Protein AF-A0A944VXD7-F1 (afdb_monomer)

Nearest PDB structures (foldseek):
  2ro4-assembly1_B  TM=8.198E-01  e=3.689E-02  Bacillus subtilis
  1yfb-assembly1_A  TM=8.178E-01  e=3.689E-02  Bacillus subtilis
  5itm-assembly2_A  TM=8.046E-01  e=4.221E-02  Saccharolobus solfataricus
  1z0r-assembly1_B  TM=8.390E-01  e=7.231E-02  Bacillus subtilis
  5itm-assembly1_B  TM=7.898E-01  e=7.231E-02  Saccharolobus solfataricus

Mean predicted aligned error: 5.16 Å

Structure (mmCIF, N/CA/C/O backbone):
data_AF-A0A944VXD7-F1
#
_entry.id   AF-A0A944VXD7-F1
#
loop_
_atom_site.group_PDB
_atom_site.id
_atom_site.type_symbol
_atom_site.label_atom_id
_atom_site.label_alt_id
_atom_site.label_comp_id
_atom_site.label_asym_id
_atom_site.label_entity_id
_atom_site.label_seq_id
_atom_site.pdbx_PDB_ins_code
_atom_site.Cartn_x
_atom_site.Cartn_y
_atom_site.Cartn_z
_atom_site.occupancy
_atom_site.B_iso_or_equiv
_atom_site.auth_seq_id
_atom_site.auth_comp_id
_atom_site.auth_asym_id
_atom_site.auth_atom_id
_atom_site.pdbx_PDB_model_num
ATOM 1 N N . MET A 1 1 ? -15.219 8.692 -3.146 1.00 60.72 1 MET A N 1
ATOM 2 C CA . MET A 1 1 ? -13.802 8.710 -3.564 1.00 60.72 1 MET A CA 1
ATOM 3 C C . MET A 1 1 ? -12.953 8.993 -2.336 1.00 60.72 1 MET A C 1
ATOM 5 O O . MET A 1 1 ? -13.190 10.004 -1.692 1.00 60.72 1 MET A O 1
ATOM 9 N N . GLU A 1 2 ? -12.030 8.102 -1.974 1.00 72.00 2 GLU A N 1
ATOM 10 C CA . GLU A 1 2 ? -10.993 8.403 -0.976 1.00 72.00 2 GLU A CA 1
ATOM 11 C C . GLU A 1 2 ? -9.673 8.561 -1.732 1.00 72.00 2 GLU A C 1
ATOM 13 O O . GLU A 1 2 ? -9.164 7.595 -2.294 1.00 72.00 2 GLU A O 1
ATOM 18 N N . SER A 1 3 ? -9.172 9.795 -1.820 1.00 84.19 3 SER A N 1
ATOM 19 C CA . SER A 1 3 ? -7.874 10.087 -2.430 1.00 84.19 3 SER A CA 1
ATOM 20 C C . SER A 1 3 ? -6.792 9.957 -1.366 1.00 84.19 3 SER A C 1
ATOM 22 O O . SER A 1 3 ? -6.905 10.529 -0.280 1.00 84.19 3 SER A O 1
ATOM 24 N N . VAL A 1 4 ? -5.758 9.182 -1.667 1.00 90.38 4 VAL A N 1
ATOM 25 C CA . VAL A 1 4 ? -4.629 8.925 -0.774 1.00 90.38 4 VAL A CA 1
ATOM 26 C C . VAL A 1 4 ? -3.350 9.417 -1.431 1.00 90.38 4 VAL A C 1
ATOM 28 O O . VAL A 1 4 ? -3.173 9.306 -2.642 1.00 90.38 4 VAL A O 1
ATOM 31 N N . LYS A 1 5 ? -2.454 9.990 -0.627 1.00 92.00 5 LYS A N 1
ATOM 32 C CA . LYS A 1 5 ? -1.147 10.434 -1.110 1.00 92.00 5 LYS A CA 1
ATOM 33 C C . LYS A 1 5 ? -0.211 9.238 -1.233 1.00 92.00 5 LYS A C 1
ATOM 35 O O . LYS A 1 5 ? -0.206 8.356 -0.375 1.00 92.00 5 LYS A O 1
ATOM 40 N N . ILE A 1 6 ? 0.612 9.262 -2.273 1.00 92.75 6 ILE A N 1
ATOM 41 C CA . ILE A 1 6 ? 1.747 8.356 -2.420 1.00 92.75 6 ILE A CA 1
ATOM 42 C C . ILE A 1 6 ? 2.847 8.831 -1.463 1.00 92.75 6 ILE A C 1
ATOM 44 O O . ILE A 1 6 ? 3.203 10.011 -1.452 1.00 92.75 6 ILE A O 1
ATOM 48 N N . SER A 1 7 ? 3.351 7.936 -0.616 1.00 93.56 7 SER A N 1
ATOM 49 C CA . SER A 1 7 ? 4.447 8.246 0.306 1.00 93.56 7 SER A CA 1
ATOM 50 C C . SER A 1 7 ? 5.786 8.376 -0.443 1.00 93.56 7 SER A C 1
ATOM 52 O O . SER A 1 7 ? 5.900 7.895 -1.570 1.00 93.56 7 SER A O 1
ATOM 54 N N . PRO A 1 8 ? 6.849 8.935 0.170 1.00 94.75 8 PRO A N 1
ATOM 55 C CA . PRO A 1 8 ? 8.171 9.040 -0.465 1.00 94.75 8 PRO A CA 1
ATOM 56 C C . PRO A 1 8 ? 8.780 7.701 -0.910 1.00 94.75 8 PRO A C 1
ATOM 58 O O . PRO A 1 8 ? 9.657 7.670 -1.765 1.00 94.75 8 PRO A O 1
ATOM 61 N N . LYS A 1 9 ? 8.314 6.584 -0.336 1.00 96.06 9 LYS A N 1
ATOM 62 C CA . LYS A 1 9 ? 8.715 5.220 -0.714 1.00 96.06 9 LYS A CA 1
ATOM 63 C C . LYS A 1 9 ? 7.770 4.594 -1.743 1.00 96.06 9 LYS A C 1
ATOM 65 O O . LYS A 1 9 ? 7.736 3.376 -1.870 1.00 96.06 9 LYS A O 1
ATOM 70 N N . TYR A 1 10 ? 6.961 5.412 -2.412 1.00 91.81 10 TYR A N 1
ATOM 71 C CA . TYR A 1 10 ? 5.929 4.987 -3.354 1.00 91.81 10 TYR A CA 1
ATOM 72 C C . TYR A 1 10 ? 4.864 4.066 -2.739 1.00 91.81 10 TYR A C 1
ATOM 74 O O . TYR A 1 10 ? 4.218 3.290 -3.436 1.00 91.81 10 TYR A O 1
ATOM 82 N N . GLN A 1 11 ? 4.652 4.150 -1.421 1.00 92.06 11 GLN A N 1
ATOM 83 C CA . GLN A 1 11 ? 3.634 3.349 -0.746 1.00 92.06 11 GLN A CA 1
ATOM 84 C C . GLN A 1 11 ? 2.302 4.089 -0.757 1.00 92.06 11 GLN A C 1
ATOM 86 O O . GLN A 1 11 ? 2.241 5.283 -0.455 1.00 92.06 11 GLN A O 1
ATOM 91 N N . VAL A 1 12 ? 1.231 3.357 -1.040 1.00 91.38 12 VAL A N 1
ATOM 92 C CA . VAL A 1 12 ? -0.140 3.849 -0.932 1.00 91.38 12 VAL A CA 1
ATOM 93 C C . VAL A 1 12 ? -0.791 3.186 0.273 1.00 91.38 12 VAL A C 1
ATOM 95 O O . VAL A 1 12 ? -0.811 1.963 0.393 1.00 91.38 12 VAL A O 1
ATOM 98 N N . VAL A 1 13 ? -1.319 3.993 1.192 1.00 91.75 13 VAL A N 1
ATOM 99 C CA . VAL A 1 13 ? -2.060 3.471 2.345 1.00 91.75 13 VAL A CA 1
ATOM 100 C C . VAL A 1 13 ? -3.469 3.115 1.898 1.00 91.75 13 VAL A C 1
ATOM 102 O O . VAL A 1 13 ? -4.197 3.981 1.424 1.00 91.75 13 VAL A O 1
ATOM 105 N N . ILE A 1 14 ? -3.880 1.864 2.104 1.00 91.62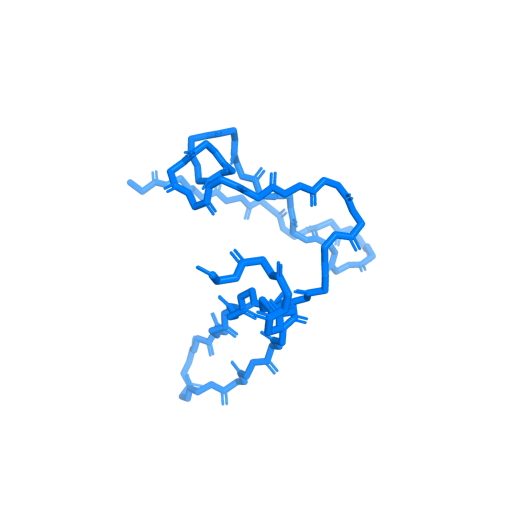 14 ILE A N 1
ATOM 106 C CA . ILE A 1 14 ? -5.255 1.436 1.830 1.00 91.62 14 ILE A CA 1
ATOM 107 C C . ILE A 1 14 ? -6.180 2.001 2.928 1.00 91.62 14 ILE A C 1
ATOM 109 O O . ILE A 1 14 ? -6.018 1.659 4.113 1.00 91.62 14 ILE A O 1
ATOM 113 N N . PRO A 1 15 ? -7.162 2.858 2.586 1.00 92.25 15 PRO A N 1
ATOM 114 C CA . PRO A 1 15 ? -8.096 3.420 3.555 1.00 92.25 15 PRO A CA 1
ATOM 115 C C . PRO A 1 15 ? -8.852 2.349 4.342 1.00 92.25 15 PRO A C 1
ATOM 117 O O . PRO A 1 15 ? -9.094 1.240 3.861 1.00 92.25 15 PRO A O 1
ATOM 120 N N . LYS A 1 16 ? -9.263 2.683 5.570 1.00 91.06 16 LYS A N 1
ATOM 121 C CA . LYS A 1 16 ? -9.961 1.743 6.467 1.00 91.06 16 LYS A CA 1
ATOM 122 C C . LYS A 1 16 ? -11.238 1.174 5.834 1.00 91.06 16 LYS A C 1
ATOM 124 O O . LYS A 1 16 ? -11.518 -0.007 6.001 1.00 91.06 16 LYS A O 1
ATOM 129 N N . LYS A 1 17 ? -11.985 1.990 5.082 1.00 90.88 17 LYS A N 1
ATOM 130 C CA . LYS A 1 17 ? -13.224 1.559 4.416 1.00 90.88 17 LYS A CA 1
ATOM 131 C C . LYS A 1 17 ? -12.964 0.472 3.373 1.00 90.88 17 LYS A C 1
ATOM 133 O O . LYS A 1 17 ? -13.648 -0.543 3.391 1.00 90.88 17 LYS A O 1
ATOM 138 N N . LEU A 1 18 ? -11.947 0.655 2.527 1.00 89.94 18 LEU A N 1
ATOM 139 C CA . LEU A 1 18 ? -11.538 -0.331 1.519 1.00 89.94 18 LEU A CA 1
ATOM 140 C C . LEU A 1 18 ? -11.024 -1.626 2.153 1.00 89.94 18 LEU A C 1
ATOM 142 O O . LEU A 1 18 ? -11.401 -2.704 1.707 1.00 89.94 18 LEU A O 1
ATOM 146 N N . ARG A 1 19 ? -10.231 -1.526 3.231 1.00 91.00 19 ARG A N 1
ATOM 147 C CA . ARG A 1 19 ? -9.777 -2.701 3.993 1.00 91.00 19 ARG A CA 1
ATOM 148 C C . ARG A 1 19 ? -10.942 -3.544 4.502 1.00 91.00 19 ARG A C 1
ATOM 150 O O . ARG A 1 19 ? -10.917 -4.755 4.338 1.00 91.00 19 ARG A O 1
ATOM 157 N N . ASN A 1 20 ? -11.959 -2.902 5.073 1.00 91.50 20 ASN A N 1
ATOM 158 C CA . ASN A 1 20 ? -13.129 -3.599 5.602 1.00 91.50 20 ASN A CA 1
ATOM 159 C C . ASN A 1 20 ? -14.007 -4.187 4.490 1.00 91.50 20 ASN A C 1
ATOM 161 O O . ASN A 1 20 ? -14.476 -5.310 4.620 1.00 91.50 20 ASN A O 1
ATOM 165 N N . LEU A 1 21 ? -14.218 -3.442 3.400 1.00 90.56 21 LEU A N 1
ATOM 166 C CA . LEU A 1 21 ? -15.066 -3.869 2.283 1.00 90.56 21 LEU A CA 1
ATOM 167 C C . LEU A 1 21 ? -14.504 -5.104 1.570 1.00 90.56 21 LEU A C 1
ATOM 169 O O . LEU A 1 21 ? -15.260 -5.991 1.195 1.00 90.56 21 LEU A O 1
ATOM 173 N N . LEU A 1 22 ? -13.182 -5.161 1.410 1.00 87.56 22 LEU A N 1
ATOM 174 C CA . LEU A 1 22 ? -12.476 -6.276 0.775 1.00 87.56 22 LEU A CA 1
ATOM 175 C C . LEU A 1 22 ? -11.973 -7.324 1.785 1.00 87.56 22 LEU A C 1
ATOM 177 O O . LEU A 1 22 ? -11.269 -8.248 1.392 1.00 87.56 22 LEU A O 1
ATOM 181 N N . ASN A 1 23 ? -12.298 -7.162 3.074 1.00 89.69 23 ASN A N 1
ATOM 182 C CA . ASN A 1 23 ? -11.846 -8.006 4.185 1.00 89.69 23 ASN A CA 1
ATOM 183 C C . ASN A 1 23 ? -10.326 -8.298 4.178 1.00 89.69 23 ASN A C 1
ATOM 185 O O . ASN A 1 23 ? -9.889 -9.420 4.430 1.00 89.69 23 ASN A O 1
ATOM 189 N N . LEU A 1 24 ? -9.517 -7.279 3.863 1.00 89.38 24 LEU A N 1
ATOM 190 C CA . LEU A 1 24 ? -8.067 -7.419 3.708 1.00 89.38 24 LEU A CA 1
ATOM 191 C C . LEU A 1 24 ? -7.383 -7.649 5.055 1.00 89.38 24 LEU A C 1
ATOM 193 O O . LEU A 1 24 ? -7.600 -6.897 6.011 1.00 89.38 24 LEU A O 1
ATOM 197 N N . LYS A 1 25 ? -6.470 -8.621 5.097 1.00 89.19 25 LYS A N 1
ATOM 198 C CA . LYS A 1 25 ? -5.658 -8.922 6.283 1.00 89.19 25 LYS A CA 1
ATOM 199 C C . LYS A 1 25 ? -4.232 -8.367 6.136 1.00 89.19 25 LYS A C 1
ATOM 201 O O . LYS A 1 25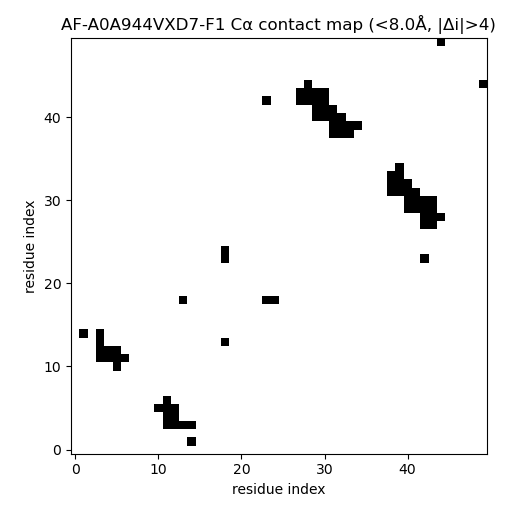 ? -3.678 -8.366 5.035 1.00 89.19 25 LYS A O 1
ATOM 206 N N . PRO A 1 26 ? -3.593 -7.891 7.222 1.00 88.44 26 PRO A N 1
ATOM 207 C CA . PRO A 1 26 ? -2.170 -7.557 7.195 1.00 88.44 26 PRO A CA 1
ATOM 208 C C . PRO A 1 26 ? -1.327 -8.753 6.733 1.00 88.44 26 PRO A C 1
ATOM 210 O O . PRO A 1 26 ? -1.551 -9.871 7.184 1.00 88.44 26 PRO A O 1
ATOM 213 N N . GLY A 1 27 ? -0.360 -8.516 5.844 1.00 87.81 27 GLY A N 1
ATOM 214 C CA . GLY A 1 27 ? 0.488 -9.574 5.278 1.00 87.81 27 GLY A CA 1
ATOM 215 C C . GLY A 1 27 ? -0.117 -10.315 4.081 1.00 87.81 27 GLY A C 1
ATOM 216 O O . GLY A 1 27 ? 0.575 -11.125 3.473 1.00 87.81 27 GLY A O 1
ATOM 217 N N . GLN A 1 28 ? -1.364 -10.018 3.700 1.00 88.62 28 GLN A N 1
ATOM 218 C CA . GLN A 1 28 ? -1.972 -10.578 2.496 1.00 88.62 28 GLN A CA 1
ATOM 219 C C . GLN A 1 28 ? -1.232 -10.110 1.237 1.00 88.62 28 GLN A C 1
ATOM 221 O O . GLN A 1 28 ? -0.911 -8.928 1.083 1.00 88.62 28 GLN A O 1
ATOM 226 N N . GLN A 1 29 ? -0.981 -11.045 0.322 1.00 90.62 29 GLN A N 1
ATOM 227 C CA . GLN A 1 29 ? -0.349 -10.745 -0.954 1.00 90.62 29 GLN A CA 1
ATOM 228 C C . GLN A 1 29 ? -1.343 -10.060 -1.895 1.00 90.62 29 GLN A C 1
ATOM 230 O O . GLN A 1 29 ? -2.516 -10.425 -1.976 1.00 90.62 29 GLN A O 1
ATOM 235 N N . VAL A 1 30 ? -0.860 -9.061 -2.626 1.00 91.56 30 VAL A N 1
ATOM 236 C CA . VAL A 1 30 ? -1.638 -8.324 -3.622 1.00 91.56 30 VAL A CA 1
ATOM 237 C C . VAL A 1 30 ? -0.845 -8.308 -4.917 1.00 91.56 30 VAL A C 1
ATOM 239 O O . VAL A 1 30 ? 0.346 -7.996 -4.919 1.00 91.56 30 VAL A O 1
ATOM 242 N N . GLN A 1 31 ? -1.506 -8.639 -6.016 1.00 92.44 31 GLN A N 1
ATOM 243 C CA . GLN A 1 31 ? -0.964 -8.499 -7.355 1.00 92.44 31 GLN A CA 1
ATOM 244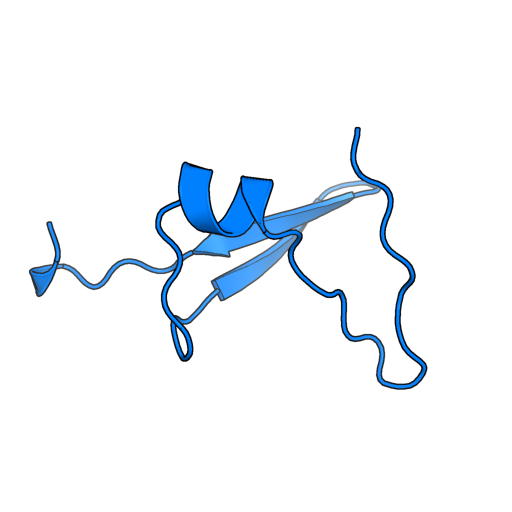 C C . GLN A 1 31 ? -1.279 -7.098 -7.882 1.00 92.44 31 GLN A C 1
ATOM 246 O O . GLN A 1 31 ? -2.397 -6.607 -7.731 1.00 92.44 31 GLN A O 1
ATOM 251 N N . MET A 1 32 ? -0.287 -6.448 -8.487 1.00 93.25 32 MET A N 1
ATOM 252 C CA . MET A 1 32 ? -0.4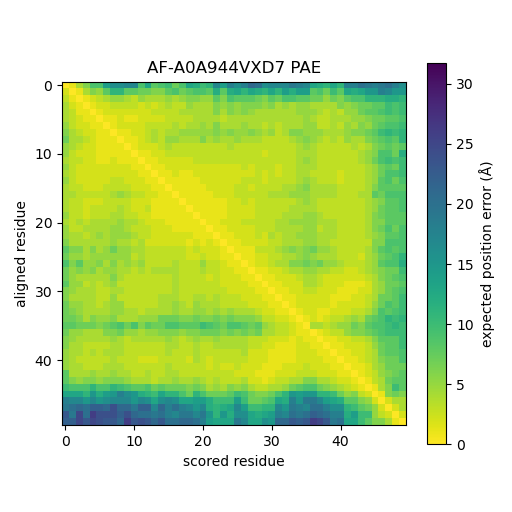40 -5.128 -9.096 1.00 93.25 32 MET A CA 1
ATOM 253 C C . MET A 1 32 ? -0.287 -5.237 -10.606 1.00 93.25 32 MET A C 1
ATOM 255 O O . MET A 1 32 ? 0.683 -5.822 -11.087 1.00 93.25 32 MET A O 1
ATOM 259 N N . ILE A 1 33 ? -1.233 -4.663 -11.342 1.00 94.81 33 ILE A N 1
ATOM 260 C CA . ILE A 1 33 ? -1.230 -4.630 -12.804 1.00 94.81 33 ILE A CA 1
ATOM 261 C C . ILE A 1 33 ? -1.384 -3.175 -13.239 1.00 94.81 33 ILE A C 1
ATOM 263 O O . ILE A 1 33 ? -2.288 -2.475 -12.786 1.00 94.81 33 ILE A O 1
ATOM 267 N N . ALA A 1 34 ? -0.489 -2.709 -14.108 1.00 94.62 34 ALA A N 1
ATOM 268 C CA . ALA A 1 34 ? -0.665 -1.436 -14.790 1.00 94.62 34 ALA A CA 1
ATOM 269 C C . ALA A 1 34 ? -1.561 -1.666 -16.010 1.00 94.62 34 ALA A C 1
ATOM 271 O O . ALA A 1 34 ? -1.206 -2.440 -16.898 1.00 94.62 34 ALA A O 1
ATOM 272 N N . PHE A 1 35 ? -2.716 -1.008 -16.042 1.00 93.50 35 PHE A N 1
ATOM 273 C CA . PHE A 1 35 ? -3.638 -1.075 -17.166 1.00 93.50 35 PHE A CA 1
ATOM 274 C C . PHE A 1 35 ? -4.022 0.344 -17.578 1.00 93.50 35 PHE A C 1
ATOM 276 O O . PHE A 1 35 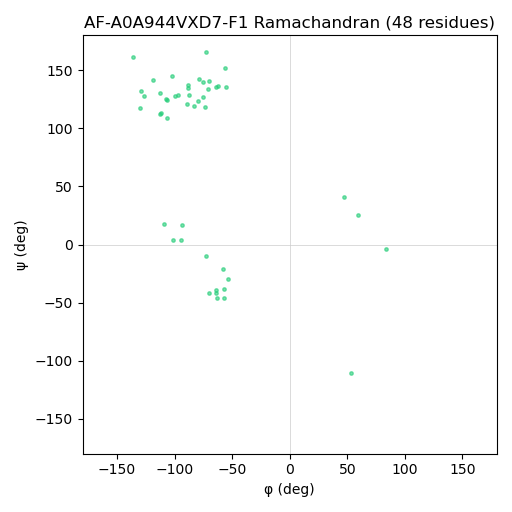? -4.596 1.098 -16.792 1.00 93.50 35 PHE A O 1
ATOM 283 N N . GLU A 1 36 ? -3.675 0.713 -18.812 1.00 93.31 36 GLU A N 1
ATOM 284 C CA . GLU A 1 36 ? -3.855 2.064 -19.356 1.00 93.31 36 GLU A CA 1
ATOM 285 C C . GLU A 1 36 ? -3.234 3.148 -18.452 1.00 93.31 36 GLU A C 1
ATOM 287 O O . GLU A 1 36 ? -2.015 3.243 -18.331 1.00 93.31 36 GLU A O 1
ATOM 292 N N . ASN A 1 37 ? -4.070 3.972 -17.817 1.00 93.12 37 ASN A N 1
ATOM 293 C CA . ASN A 1 37 ? -3.696 5.087 -16.952 1.00 93.12 37 ASN A CA 1
ATOM 294 C C . ASN A 1 37 ? -4.007 4.824 -15.465 1.00 93.12 37 ASN A C 1
ATOM 296 O O . ASN A 1 37 ? -4.078 5.771 -14.678 1.00 93.12 37 ASN A O 1
ATOM 300 N N . ARG A 1 38 ? -4.214 3.560 -15.071 1.00 92.69 38 ARG A N 1
ATOM 301 C CA . ARG A 1 38 ? -4.513 3.168 -13.687 1.00 92.69 38 ARG A CA 1
ATOM 302 C C . ARG A 1 38 ? -3.724 1.937 -13.246 1.00 92.69 38 ARG A C 1
ATOM 304 O O . ARG A 1 38 ? -3.207 1.167 -14.051 1.00 92.69 38 ARG A O 1
ATOM 311 N N . ILE A 1 39 ? -3.653 1.765 -11.930 1.00 91.94 39 ILE A N 1
ATOM 312 C CA . ILE A 1 39 ? -3.100 0.573 -11.290 1.00 91.94 39 ILE A CA 1
ATOM 313 C C . ILE A 1 39 ? -4.271 -0.223 -10.729 1.00 91.94 39 ILE A C 1
ATOM 315 O O . ILE A 1 39 ? -5.056 0.302 -9.937 1.00 91.94 39 ILE A O 1
ATOM 319 N N . GLU A 1 40 ? -4.376 -1.485 -11.125 1.00 92.75 40 GLU A N 1
ATOM 320 C CA . GLU A 1 40 ? -5.318 -2.436 -10.552 1.00 92.75 40 GLU A CA 1
ATOM 321 C C . GLU A 1 40 ? -4.602 -3.283 -9.499 1.00 92.75 40 GLU A C 1
ATOM 323 O O . GLU A 1 40 ? -3.520 -3.824 -9.730 1.00 92.75 40 GLU A O 1
ATOM 328 N N . MET A 1 41 ? -5.201 -3.348 -8.310 1.00 90.88 41 MET A N 1
ATOM 329 C CA . MET A 1 41 ? -4.699 -4.104 -7.167 1.00 90.88 41 MET A CA 1
ATOM 330 C C . MET A 1 41 ? -5.651 -5.261 -6.889 1.00 90.88 41 MET A C 1
ATOM 332 O O . MET A 1 41 ? -6.784 -5.039 -6.463 1.00 90.88 41 MET A O 1
ATOM 336 N N . ILE A 1 42 ? -5.186 -6.485 -7.111 1.00 90.69 42 ILE A N 1
ATOM 337 C CA . ILE A 1 42 ? -5.982 -7.703 -6.964 1.00 90.69 42 ILE A CA 1
ATOM 338 C C . ILE A 1 42 ? -5.433 -8.482 -5.766 1.00 90.69 42 ILE A C 1
ATOM 340 O O . ILE A 1 42 ? -4.286 -8.935 -5.814 1.00 90.69 42 ILE A O 1
ATOM 344 N N . PRO A 1 43 ? -6.189 -8.629 -4.666 1.00 90.25 43 PRO A N 1
ATOM 345 C CA . PRO A 1 43 ? -5.763 -9.472 -3.558 1.00 90.25 43 PRO A CA 1
ATOM 346 C C . PRO A 1 43 ? -5.627 -10.918 -4.040 1.00 90.25 43 PRO A C 1
ATOM 348 O O . PRO A 1 43 ? -6.493 -11.410 -4.760 1.00 90.25 43 PRO A O 1
ATOM 351 N N . VAL A 1 44 ? -4.555 -11.599 -3.646 1.00 89.00 44 VAL A N 1
ATOM 352 C CA . VAL A 1 44 ? -4.372 -13.025 -3.928 1.00 89.00 44 VAL A CA 1
ATOM 353 C C . VAL A 1 44 ? -4.995 -13.804 -2.776 1.00 89.00 44 VAL A C 1
ATOM 355 O O . VAL A 1 44 ? -4.618 -13.614 -1.620 1.00 89.00 44 VAL A O 1
ATOM 358 N N . TRP A 1 45 ? -5.969 -14.651 -3.094 1.00 81.56 45 TRP A N 1
ATOM 359 C CA . TRP A 1 45 ? -6.656 -15.508 -2.133 1.00 81.56 45 TRP A CA 1
ATOM 360 C C . TRP A 1 45 ? -6.033 -16.893 -2.249 1.00 81.56 45 TRP A C 1
ATOM 362 O O . TRP A 1 45 ? -5.885 -17.417 -3.355 1.00 81.56 45 TRP A O 1
ATOM 372 N N . 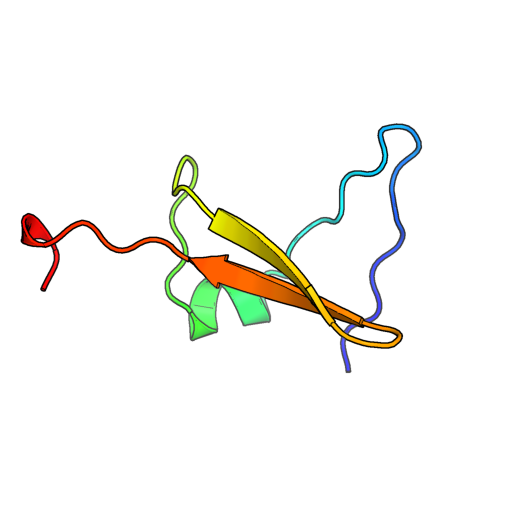GLN A 1 46 ? -5.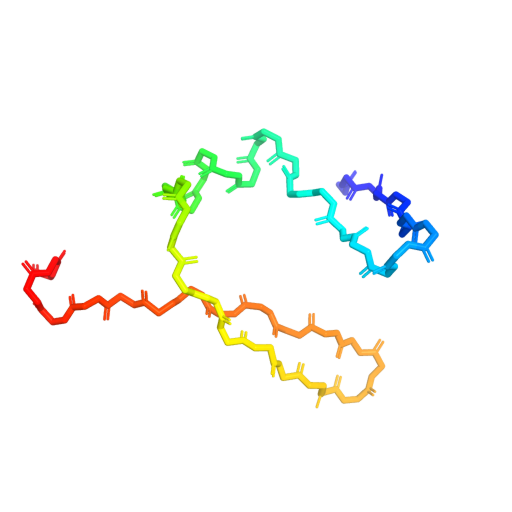606 -17.474 -1.130 1.00 73.94 46 GLN A N 1
ATOM 373 C CA . GLN A 1 46 ? -5.145 -18.859 -1.148 1.00 73.94 46 GLN A CA 1
ATOM 374 C C . GLN A 1 46 ? -6.361 -19.766 -1.365 1.00 73.94 46 GLN A C 1
ATOM 376 O O . GLN A 1 46 ? -7.414 -19.515 -0.787 1.00 73.94 46 GLN A O 1
ATOM 381 N N . ILE A 1 47 ? -6.218 -20.831 -2.162 1.00 67.00 47 ILE A N 1
ATOM 382 C CA . ILE A 1 47 ? -7.302 -21.802 -2.411 1.00 67.00 47 ILE A CA 1
ATOM 383 C C . ILE A 1 47 ? -7.882 -22.367 -1.100 1.00 67.00 47 ILE A C 1
ATOM 385 O O . ILE A 1 47 ? -9.062 -22.679 -1.049 1.00 67.00 47 ILE A O 1
ATOM 389 N N . SER A 1 48 ? -7.081 -22.458 -0.031 1.00 64.12 48 SER A N 1
ATOM 390 C CA . SER A 1 48 ? -7.537 -22.925 1.287 1.00 64.12 48 SER A CA 1
ATOM 391 C C . SER A 1 48 ? -8.421 -21.928 2.055 1.00 64.12 48 SER A C 1
ATOM 393 O O . SER A 1 48 ? -8.948 -22.290 3.102 1.00 64.12 48 SER A O 1
ATOM 395 N N . GLU A 1 49 ? -8.539 -20.676 1.596 1.00 58.69 49 GLU A N 1
ATOM 396 C CA . GLU A 1 49 ? -9.424 -19.648 2.173 1.00 58.69 49 GLU A CA 1
ATOM 397 C C . GLU A 1 49 ? -10.730 -19.457 1.368 1.00 58.69 49 GLU A C 1
ATOM 399 O O . GLU A 1 49 ? -11.515 -18.568 1.708 1.00 58.69 49 GLU A O 1
ATOM 404 N N . MET A 1 50 ? -10.964 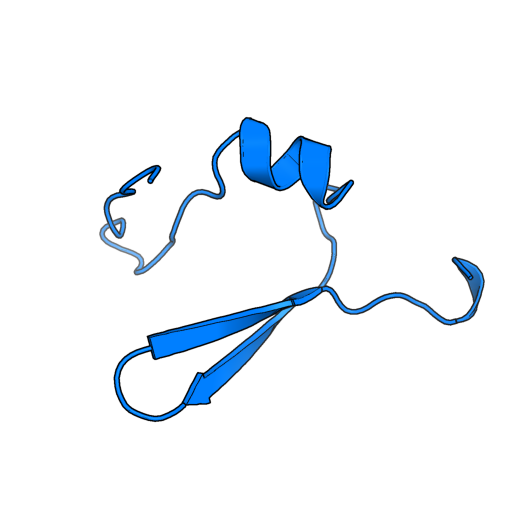-20.268 0.322 1.00 54.66 50 MET A N 1
ATOM 405 C CA . MET A 1 50 ? -12.260 -20.400 -0.367 1.00 54.66 50 MET A CA 1
ATOM 406 C C . MET A 1 50 ? -13.104 -21.500 0.276 1.00 54.66 50 MET A C 1
ATOM 408 O O . MET A 1 50 ? -14.328 -21.278 0.402 1.00 54.66 50 MET A O 1
#

Sequence (50 aa):
MESVKISPKYQVVIPKKLRNLLNLKPGQQVQMIAFENRIEMIPVWQISEM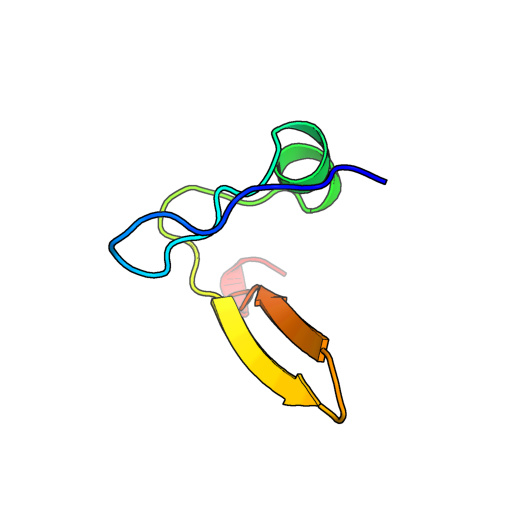

Secondary structure (DSSP, 8-state):
----PBPTTS-BPPPHHHHHHTTPPTT--EEEEEETTEEEEEEPPPGGG-

pLDDT: mean 87.37, std 9.87, range [54.66, 96.06]

Solvent-accessible surface area (backbone atoms only — not comparable to full-atom values): 3545 Å² total; per-residue (Å²): 139,87,89,70,69,70,41,100,83,72,45,68,73,79,52,71,68,59,36,62,76,68,67,62,57,92,89,62,54,67,48,79,44,83,51,97,94,46,76,48,78,44,75,61,76,57,80,91,78,112

Radius of gyration: 12.33 Å; Cα contacts (8 Å, |Δi|>4): 39; chains: 1; bounding box: 24×33×27 Å

Foldseek 3Di:
DDDFDQDPVRDTDDDPVNCVVVVDDPPFDWDWDDDDPDIDIHTDDDPVND